Protein AF-A0A944UIK3-F1 (afdb_monomer_lite)

Secondary structure (DSSP, 8-state):
-EETTEEGGGSHHHHHHHHHHHHHHHHHHHHHHHHHHHHHTT---HHHHHHHHHHHHHHHHHHHHHHHHHHGGGGGSTTSTHHHHHHHHHHHHHHHHHHT-

Structure (mmCIF, N/CA/C/O backbone):
data_AF-A0A944UIK3-F1
#
_entry.id   AF-A0A944UIK3-F1
#
loop_
_atom_site.group_PDB
_atom_site.id
_atom_site.type_symbol
_atom_site.label_atom_id
_atom_site.label_alt_id
_atom_site.label_comp_id
_atom_site.label_asym_id
_atom_site.label_entity_id
_atom_site.label_seq_id
_atom_site.pdbx_PDB_ins_code
_atom_site.Cartn_x
_atom_site.Cartn_y
_atom_site.Cartn_z
_atom_site.occupancy
_atom_site.B_iso_or_equiv
_atom_site.auth_seq_id
_atom_site.auth_comp_id
_atom_site.auth_asym_id
_atom_site.auth_atom_id
_atom_site.pdbx_PDB_model_num
ATOM 1 N N . ARG A 1 1 ? 8.960 -10.033 -15.448 1.00 88.62 1 ARG A N 1
ATOM 2 C CA . ARG A 1 1 ? 10.024 -9.307 -16.188 1.00 88.62 1 ARG A CA 1
ATOM 3 C C . ARG A 1 1 ? 11.375 -9.942 -15.874 1.00 88.62 1 ARG A C 1
ATOM 5 O O . ARG A 1 1 ? 11.610 -10.261 -14.715 1.00 88.62 1 ARG A O 1
ATOM 12 N N . VAL A 1 2 ? 12.229 -10.127 -16.882 1.00 92.88 2 VAL A N 1
ATOM 13 C CA . VAL A 1 2 ? 13.599 -10.660 -16.751 1.00 92.88 2 VAL A CA 1
ATOM 14 C C . VAL A 1 2 ? 14.581 -9.545 -17.104 1.00 92.88 2 VAL A C 1
ATOM 16 O O . VAL A 1 2 ? 14.311 -8.769 -18.022 1.00 92.88 2 VAL A O 1
ATOM 19 N N . ALA A 1 3 ? 15.671 -9.419 -16.352 1.00 92.12 3 ALA A N 1
ATOM 20 C CA . ALA A 1 3 ? 16.769 -8.506 -16.655 1.00 92.12 3 ALA A CA 1
ATOM 21 C C . ALA A 1 3 ? 18.068 -9.055 -16.061 1.00 92.12 3 ALA A C 1
ATOM 23 O O . ALA A 1 3 ? 18.053 -9.580 -14.946 1.00 92.12 3 ALA A O 1
ATOM 24 N N . PHE A 1 4 ? 19.182 -8.888 -16.784 1.00 93.25 4 PHE A N 1
ATOM 25 C CA . PHE A 1 4 ? 20.480 -9.455 -16.398 1.00 93.25 4 PHE A CA 1
ATOM 26 C C . PHE A 1 4 ? 20.365 -10.968 -16.114 1.00 93.25 4 PHE A C 1
ATOM 28 O O . PHE A 1 4 ? 20.708 -11.431 -15.029 1.00 93.25 4 PHE A O 1
ATOM 35 N N . ASP A 1 5 ? 19.774 -11.689 -17.073 1.00 95.12 5 ASP A N 1
ATOM 36 C CA . ASP A 1 5 ? 19.639 -13.155 -17.117 1.00 95.12 5 ASP A CA 1
ATOM 37 C C . ASP A 1 5 ? 18.847 -13.829 -15.983 1.00 95.12 5 ASP A C 1
ATOM 39 O O . ASP A 1 5 ? 18.825 -15.053 -15.882 1.00 95.12 5 ASP A O 1
ATOM 43 N N . GLU A 1 6 ? 18.109 -13.064 -15.174 1.00 95.38 6 GLU A N 1
ATOM 44 C CA . GLU A 1 6 ? 17.198 -13.628 -14.175 1.00 95.38 6 GLU A CA 1
ATOM 45 C C . GLU A 1 6 ? 15.920 -12.793 -13.974 1.00 95.38 6 GLU A C 1
ATOM 47 O O . GLU A 1 6 ? 15.857 -11.613 -14.353 1.00 95.38 6 GLU A O 1
ATOM 52 N N . PRO A 1 7 ? 14.853 -13.381 -13.401 1.00 95.94 7 PRO A N 1
ATOM 53 C CA . PRO A 1 7 ? 13.683 -12.624 -12.981 1.00 95.94 7 PRO A CA 1
ATOM 54 C C . PRO A 1 7 ? 14.069 -11.491 -12.028 1.00 95.94 7 PRO A C 1
ATOM 56 O O . PRO A 1 7 ? 14.796 -11.698 -11.059 1.00 95.94 7 PRO A O 1
ATOM 59 N N . ILE A 1 8 ? 13.526 -10.290 -12.244 1.00 94.88 8 ILE A N 1
ATOM 60 C CA . ILE A 1 8 ? 13.827 -9.144 -11.367 1.00 94.88 8 ILE A CA 1
ATOM 61 C C . ILE A 1 8 ? 13.388 -9.376 -9.913 1.00 94.88 8 ILE A C 1
ATOM 63 O O . ILE A 1 8 ? 13.933 -8.749 -9.014 1.00 94.88 8 ILE A O 1
ATOM 67 N N . SER A 1 9 ? 12.449 -10.298 -9.676 1.00 93.75 9 SER A N 1
ATOM 68 C CA . SER A 1 9 ? 12.009 -10.728 -8.343 1.00 93.75 9 SER A CA 1
ATOM 69 C C . SER A 1 9 ? 13.117 -11.382 -7.513 1.00 93.75 9 SER A C 1
ATOM 71 O O . SER A 1 9 ? 13.016 -11.394 -6.293 1.00 93.75 9 SER A O 1
ATOM 73 N N . ASN A 1 10 ? 14.176 -11.895 -8.149 1.00 94.50 10 ASN A N 1
ATOM 74 C CA . ASN A 1 10 ? 15.337 -12.458 -7.454 1.00 94.50 10 ASN A CA 1
ATOM 75 C C . ASN A 1 10 ? 16.298 -11.376 -6.937 1.00 94.50 10 ASN A C 1
ATOM 77 O O . ASN A 1 10 ? 17.197 -11.659 -6.146 1.00 94.50 10 ASN A O 1
ATOM 81 N N . ARG A 1 11 ? 16.135 -10.121 -7.374 1.00 94.88 11 ARG A N 1
ATOM 82 C CA . ARG A 1 11 ? 16.933 -9.001 -6.872 1.00 94.88 11 ARG A CA 1
ATOM 83 C C . ARG A 1 11 ? 16.456 -8.661 -5.465 1.00 94.88 11 ARG A C 1
ATOM 85 O O . ARG A 1 11 ? 15.293 -8.324 -5.272 1.00 94.88 11 ARG A O 1
ATOM 92 N N . GLN A 1 12 ? 17.366 -8.692 -4.494 1.00 95.75 12 GLN A N 1
ATOM 93 C CA . GLN A 1 12 ? 17.043 -8.469 -3.081 1.00 95.75 12 GLN A CA 1
ATOM 94 C C . GLN A 1 12 ? 16.280 -7.154 -2.837 1.00 95.75 12 GLN A C 1
ATOM 96 O O . GLN A 1 12 ? 15.326 -7.137 -2.069 1.00 95.75 12 GLN A O 1
ATOM 101 N N . SER A 1 13 ? 16.640 -6.071 -3.534 1.00 94.12 13 SER A N 1
ATOM 102 C CA . SER A 1 13 ? 15.938 -4.784 -3.434 1.00 94.12 13 SER A CA 1
ATOM 103 C C . SER A 1 13 ? 14.478 -4.854 -3.893 1.00 94.12 13 SER A C 1
ATOM 105 O O . SER A 1 13 ? 13.614 -4.247 -3.269 1.00 94.12 13 SER A O 1
ATOM 107 N N . VAL A 1 14 ? 14.188 -5.622 -4.948 1.00 96.06 14 VAL A N 1
ATOM 108 C CA . VAL A 1 14 ? 12.819 -5.873 -5.424 1.00 96.06 14 VAL A CA 1
ATOM 109 C C . VAL A 1 14 ? 12.070 -6.756 -4.432 1.00 96.06 14 VAL A C 1
ATOM 111 O O . VAL A 1 14 ? 10.923 -6.465 -4.109 1.00 96.06 14 VAL A O 1
ATOM 114 N N . ALA A 1 15 ? 12.719 -7.803 -3.920 1.00 95.56 15 ALA A N 1
ATOM 115 C CA . ALA A 1 15 ? 12.120 -8.701 -2.939 1.00 95.56 15 ALA A CA 1
ATOM 116 C C . ALA A 1 15 ? 11.733 -7.964 -1.646 1.00 95.56 15 ALA A C 1
ATOM 118 O O . ALA A 1 15 ? 10.61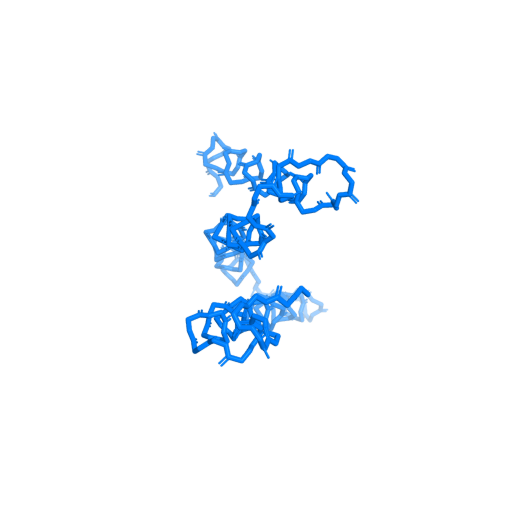7 -8.136 -1.168 1.00 95.56 15 ALA A O 1
ATOM 119 N N . PHE A 1 16 ? 12.613 -7.106 -1.120 1.00 96.56 16 PHE A N 1
ATOM 120 C CA . PHE A 1 16 ? 12.322 -6.278 0.053 1.00 96.56 16 PHE A CA 1
ATOM 121 C C . PHE A 1 16 ? 11.190 -5.293 -0.206 1.00 96.56 16 PHE A C 1
ATOM 123 O O . PHE A 1 16 ? 10.257 -5.234 0.581 1.00 96.56 16 PHE A O 1
ATOM 130 N N . LEU A 1 17 ? 11.203 -4.603 -1.346 1.00 96.69 17 LEU A N 1
ATOM 131 C CA . LEU A 1 17 ? 10.132 -3.675 -1.700 1.00 96.69 17 LEU A CA 1
ATOM 132 C C . LEU A 1 17 ? 8.768 -4.386 -1.789 1.00 96.69 17 LEU A C 1
ATOM 134 O O . LEU A 1 17 ? 7.777 -3.891 -1.257 1.00 96.69 17 LEU A O 1
ATOM 138 N N . VAL A 1 18 ? 8.708 -5.573 -2.402 1.00 96.75 18 VAL A N 1
ATOM 139 C CA . VAL A 1 18 ? 7.475 -6.379 -2.463 1.00 96.75 18 VAL A CA 1
ATOM 140 C C . VAL A 1 18 ? 7.055 -6.879 -1.079 1.00 96.75 18 VAL A C 1
ATOM 142 O O . VAL A 1 18 ? 5.864 -6.852 -0.767 1.00 96.75 18 VAL A O 1
ATOM 145 N N . ALA A 1 19 ? 8.006 -7.312 -0.250 1.00 97.75 19 ALA A N 1
ATOM 146 C CA . ALA A 1 19 ? 7.734 -7.757 1.113 1.00 97.75 19 ALA A CA 1
ATOM 147 C C . ALA A 1 19 ? 7.173 -6.619 1.976 1.00 97.75 19 ALA A C 1
ATOM 149 O O . ALA A 1 19 ? 6.149 -6.811 2.628 1.00 97.75 19 ALA A O 1
ATOM 150 N N . ASP A 1 20 ? 7.775 -5.432 1.915 1.00 97.25 20 ASP A N 1
ATOM 151 C CA . ASP A 1 20 ? 7.311 -4.248 2.636 1.00 97.25 20 ASP A CA 1
ATOM 152 C C . ASP A 1 20 ? 5.884 -3.889 2.213 1.00 97.25 20 ASP A C 1
ATOM 154 O O . ASP A 1 20 ? 5.004 -3.774 3.060 1.00 97.25 20 ASP A O 1
ATOM 158 N N . MET A 1 21 ? 5.600 -3.808 0.906 1.00 97.50 21 MET A N 1
ATOM 159 C CA . MET A 1 21 ? 4.234 -3.547 0.431 1.00 97.50 21 MET A CA 1
ATOM 160 C C . MET A 1 21 ? 3.228 -4.587 0.946 1.00 97.50 21 MET A C 1
ATOM 162 O O . MET A 1 21 ? 2.112 -4.225 1.316 1.00 97.50 21 MET A O 1
ATOM 166 N N . ALA A 1 22 ? 3.602 -5.869 0.981 1.00 98.12 22 ALA A N 1
ATOM 167 C CA . ALA A 1 22 ? 2.733 -6.927 1.488 1.00 98.12 22 ALA A CA 1
ATOM 168 C C . ALA A 1 22 ? 2.469 -6.790 2.997 1.00 98.12 22 ALA A C 1
ATOM 170 O O . ALA A 1 22 ? 1.324 -6.942 3.425 1.00 98.12 22 ALA A O 1
ATOM 171 N N . ILE A 1 23 ? 3.500 -6.463 3.784 1.00 98.25 23 ILE A N 1
ATOM 172 C CA . ILE A 1 23 ? 3.385 -6.211 5.227 1.00 98.25 23 ILE A CA 1
ATOM 173 C C . ILE A 1 23 ? 2.423 -5.052 5.485 1.00 98.25 23 ILE A C 1
ATOM 175 O O . ILE A 1 23 ? 1.507 -5.191 6.294 1.00 98.25 23 ILE A O 1
ATOM 179 N N . GLU A 1 24 ? 2.581 -3.939 4.766 1.00 97.56 24 GLU A N 1
ATOM 180 C CA . GLU A 1 24 ? 1.727 -2.765 4.954 1.00 97.56 24 GLU A CA 1
ATOM 181 C C . GLU A 1 24 ? 0.268 -3.044 4.575 1.00 97.56 24 GLU A C 1
ATOM 183 O O . GLU A 1 24 ? -0.652 -2.618 5.273 1.00 97.56 24 GLU A O 1
ATOM 188 N N . ILE A 1 25 ? 0.031 -3.799 3.497 1.00 97.25 25 ILE A N 1
ATOM 189 C CA . ILE A 1 25 ? -1.325 -4.192 3.085 1.00 97.25 25 ILE A CA 1
ATOM 190 C C . ILE A 1 25 ? -1.990 -5.087 4.129 1.00 97.25 25 ILE A C 1
ATOM 192 O O . ILE A 1 25 ? -3.168 -4.894 4.441 1.00 97.25 25 ILE A O 1
ATOM 196 N N . GLU A 1 26 ? -1.257 -6.048 4.686 1.00 98.50 26 GLU A N 1
ATOM 197 C CA . GLU A 1 26 ? -1.802 -6.923 5.722 1.00 98.50 26 GLU A CA 1
ATOM 198 C C . GLU A 1 26 ? -2.063 -6.157 7.024 1.00 98.50 26 GLU A C 1
ATOM 200 O O . GLU A 1 26 ? -3.118 -6.322 7.638 1.00 98.50 26 GLU A O 1
ATOM 205 N N . ALA A 1 27 ? -1.165 -5.245 7.406 1.00 98.00 27 ALA A N 1
ATOM 206 C CA . ALA A 1 27 ? -1.370 -4.363 8.548 1.00 98.00 27 ALA A CA 1
ATOM 207 C C . ALA A 1 27 ? -2.635 -3.505 8.375 1.00 98.00 27 ALA A C 1
ATOM 209 O O . ALA A 1 27 ? -3.484 -3.488 9.269 1.00 98.00 27 ALA A O 1
ATOM 210 N N . MET A 1 28 ? -2.812 -2.868 7.209 1.00 96.44 28 MET A N 1
ATOM 211 C CA . MET A 1 28 ? -4.017 -2.094 6.878 1.00 96.44 28 MET A CA 1
ATOM 212 C C . MET A 1 28 ? -5.292 -2.931 7.020 1.00 96.44 28 MET A C 1
ATOM 214 O O . MET A 1 28 ? -6.238 -2.502 7.682 1.00 96.44 28 MET A O 1
ATOM 218 N N . ARG A 1 29 ? -5.297 -4.146 6.461 1.00 98.00 29 ARG A N 1
ATOM 219 C CA . ARG A 1 29 ? -6.440 -5.066 6.516 1.00 98.00 29 ARG A CA 1
ATOM 220 C C . ARG A 1 29 ? -6.805 -5.446 7.952 1.00 98.00 29 ARG A C 1
ATOM 222 O O . ARG A 1 29 ? -7.974 -5.406 8.327 1.00 98.00 29 ARG A O 1
ATOM 229 N N . LEU A 1 30 ? -5.813 -5.781 8.775 1.00 98.56 30 LEU A N 1
ATOM 230 C CA . LEU A 1 30 ? -6.038 -6.136 10.179 1.00 98.56 30 LEU A CA 1
ATOM 231 C C . LEU A 1 30 ? -6.554 -4.948 11.001 1.00 98.56 30 LEU A C 1
ATOM 233 O O . LEU A 1 30 ? -7.422 -5.117 11.862 1.00 98.56 30 LEU A O 1
ATOM 237 N N . MET A 1 31 ? -6.044 -3.743 10.739 1.00 98.38 31 MET A N 1
ATOM 238 C CA . MET A 1 31 ? -6.515 -2.518 11.385 1.00 98.38 31 MET A CA 1
ATOM 239 C C . MET A 1 31 ? -7.974 -2.212 11.018 1.00 98.38 31 MET A C 1
ATOM 241 O O . MET A 1 31 ? -8.784 -1.939 11.910 1.00 98.38 31 MET A O 1
ATOM 245 N N . GLU A 1 32 ? -8.327 -2.348 9.739 1.00 97.81 32 GLU A N 1
ATOM 246 C CA . GLU A 1 32 ? -9.693 -2.177 9.240 1.00 97.81 32 GLU A CA 1
ATOM 247 C C . GLU A 1 32 ? -10.658 -3.175 9.881 1.00 97.81 32 GLU A C 1
ATOM 249 O O . GLU A 1 32 ? -11.675 -2.770 10.448 1.00 97.81 32 GLU A O 1
ATOM 254 N N . TYR A 1 33 ? -10.317 -4.466 9.886 1.00 98.50 33 TYR A N 1
ATOM 255 C CA . TYR A 1 33 ? -11.152 -5.493 10.512 1.00 98.50 33 TYR A CA 1
ATOM 256 C C . TYR A 1 33 ? -11.338 -5.266 12.006 1.00 98.50 33 TYR A C 1
ATOM 258 O O . TYR A 1 33 ? -12.429 -5.485 12.527 1.00 98.50 33 TYR A O 1
ATOM 266 N N . LYS A 1 34 ? -10.317 -4.764 12.704 1.00 98.38 34 LYS A N 1
ATOM 267 C CA . LYS A 1 34 ? -10.453 -4.392 14.114 1.00 98.38 34 LYS A CA 1
ATOM 268 C C . LYS A 1 34 ? -11.436 -3.236 14.308 1.00 98.38 34 LYS A C 1
ATOM 270 O O . LYS A 1 34 ? -12.249 -3.290 15.228 1.00 98.38 34 LYS A O 1
ATOM 275 N N . ALA A 1 35 ? -11.359 -2.194 13.481 1.00 98.25 35 ALA A N 1
ATOM 276 C CA . ALA A 1 35 ? -12.284 -1.065 13.555 1.00 98.25 35 ALA A CA 1
ATOM 277 C C . ALA A 1 35 ? -13.726 -1.494 13.224 1.00 98.25 35 ALA A C 1
ATOM 279 O O . ALA A 1 35 ? -14.654 -1.125 13.944 1.00 98.25 35 ALA A O 1
ATOM 280 N N . ALA A 1 36 ? -13.905 -2.319 12.190 1.00 98.31 36 ALA A N 1
ATOM 281 C CA . ALA A 1 36 ? -15.201 -2.870 11.802 1.00 98.31 36 ALA A CA 1
ATOM 282 C C . ALA A 1 36 ? -15.799 -3.762 12.902 1.00 98.31 36 ALA A C 1
ATOM 284 O O . ALA A 1 36 ? -16.938 -3.552 13.305 1.00 98.31 36 ALA A O 1
ATOM 285 N N . ALA A 1 37 ? -15.010 -4.676 13.472 1.00 98.56 37 ALA A N 1
ATOM 286 C CA . ALA A 1 37 ? -15.476 -5.564 14.534 1.00 98.56 37 ALA A CA 1
ATOM 287 C C . ALA A 1 37 ? -15.936 -4.800 15.788 1.00 98.56 37 ALA A C 1
ATOM 289 O O . ALA A 1 37 ? -16.937 -5.169 16.395 1.00 98.56 37 ALA A O 1
ATOM 290 N N . LEU A 1 38 ? -15.237 -3.720 16.170 1.00 98.56 38 LEU A N 1
ATOM 291 C CA . LEU A 1 38 ? -15.664 -2.853 17.279 1.00 98.56 38 LEU A CA 1
ATOM 292 C C . LEU A 1 38 ? -17.012 -2.189 16.988 1.00 98.56 38 LEU A C 1
ATOM 294 O O . LEU A 1 38 ? -17.881 -2.161 17.858 1.00 98.56 38 LEU A O 1
ATOM 298 N N . LYS A 1 39 ? -17.199 -1.702 15.757 1.00 98.19 39 LYS A N 1
ATOM 299 C CA . LYS A 1 39 ? -18.464 -1.114 15.315 1.00 98.19 39 LYS A CA 1
ATOM 300 C C . LYS A 1 39 ? -19.607 -2.132 15.366 1.00 98.19 39 LYS A C 1
ATOM 302 O O . LYS A 1 39 ? -20.680 -1.796 15.862 1.00 98.19 39 LYS A O 1
ATOM 307 N N . ASP A 1 40 ? -19.375 -3.358 14.904 1.00 98.56 40 ASP A N 1
ATOM 308 C CA . ASP A 1 40 ? -20.400 -4.408 14.833 1.00 98.56 40 ASP A CA 1
ATOM 309 C C . ASP A 1 40 ? -20.921 -4.829 16.215 1.00 98.56 40 ASP A C 1
ATOM 311 O O . ASP A 1 40 ? -22.102 -5.140 16.362 1.00 98.56 40 ASP A O 1
ATOM 315 N N . ILE A 1 41 ? -20.073 -4.786 17.250 1.00 98.44 41 ILE A N 1
ATOM 316 C CA . ILE A 1 41 ? -20.478 -5.069 18.639 1.00 98.44 41 ILE A CA 1
ATOM 317 C C . ILE A 1 41 ? -20.984 -3.828 19.396 1.00 98.44 41 ILE A C 1
ATOM 319 O O . ILE A 1 41 ? -21.232 -3.905 20.599 1.00 98.44 41 ILE A O 1
ATOM 323 N N . GLY A 1 42 ? -21.111 -2.679 18.726 1.00 97.81 42 GLY A N 1
ATOM 324 C CA . GLY A 1 42 ? -21.555 -1.422 19.335 1.00 97.81 42 GLY A CA 1
ATOM 325 C C . GLY A 1 42 ? -20.541 -0.779 20.291 1.00 97.81 42 GLY A C 1
ATOM 326 O O . GLY A 1 42 ? -20.927 0.041 21.123 1.00 97.81 42 GLY A O 1
ATOM 327 N N . ALA A 1 43 ? -19.260 -1.146 20.201 1.00 98.31 43 ALA A N 1
ATOM 328 C CA . ALA A 1 43 ? -18.186 -0.516 20.964 1.00 98.31 43 ALA A CA 1
ATOM 329 C C . ALA A 1 43 ? -17.682 0.766 20.274 1.00 98.31 43 ALA A C 1
ATOM 331 O O . ALA A 1 43 ? -17.857 0.955 19.068 1.00 98.31 43 ALA A O 1
ATOM 332 N N . ASP A 1 44 ? -17.010 1.644 21.031 1.00 97.62 44 ASP A N 1
ATOM 333 C CA . ASP A 1 44 ? -16.325 2.800 20.441 1.00 97.62 44 ASP A CA 1
ATOM 334 C C . ASP A 1 44 ? -15.217 2.330 19.484 1.00 97.62 44 ASP A C 1
ATOM 336 O O . ASP A 1 44 ? -14.297 1.601 19.867 1.00 97.62 44 ASP A O 1
ATOM 340 N N . PHE A 1 45 ? -15.325 2.757 18.227 1.00 98.06 45 PHE A N 1
ATOM 341 C CA . PHE A 1 45 ? -14.424 2.396 17.136 1.00 98.06 45 PHE A CA 1
ATOM 342 C C . PHE A 1 45 ? -13.739 3.616 16.505 1.00 98.06 45 PHE A C 1
ATOM 344 O O . PHE A 1 45 ? -12.873 3.444 15.643 1.00 98.06 45 PHE A O 1
ATOM 351 N N . HIS A 1 46 ? -14.093 4.845 16.911 1.00 96.75 46 HIS A N 1
ATOM 352 C CA . HIS A 1 46 ? -13.658 6.072 16.231 1.00 96.75 46 HIS A CA 1
ATOM 353 C C . HIS A 1 46 ? -12.135 6.210 16.211 1.00 96.75 46 HIS A C 1
ATOM 355 O O . HIS A 1 46 ? -11.546 6.539 15.180 1.00 96.75 46 HIS A O 1
ATOM 361 N N . LYS A 1 47 ? -11.478 5.886 17.331 1.00 96.56 47 LYS A N 1
ATOM 362 C CA . LYS A 1 47 ? -10.015 5.909 17.428 1.00 96.56 47 LYS A CA 1
ATOM 363 C C . LYS A 1 47 ? -9.366 4.921 16.456 1.00 96.56 47 LYS A C 1
ATOM 365 O O . LYS A 1 47 ? -8.410 5.273 15.772 1.00 96.56 47 LYS A O 1
ATOM 370 N N . GLN A 1 48 ? -9.852 3.685 16.397 1.00 97.75 48 GLN A N 1
ATOM 371 C CA . GLN A 1 48 ? -9.303 2.635 15.540 1.00 97.75 48 GLN A CA 1
ATOM 372 C C . GLN A 1 48 ? -9.550 2.957 14.067 1.00 97.75 48 GLN A C 1
ATOM 374 O O . GLN A 1 48 ? -8.635 2.789 13.265 1.00 97.75 48 GLN A O 1
ATOM 379 N N . ALA A 1 49 ? -10.726 3.484 13.723 1.00 96.31 49 ALA A N 1
ATOM 380 C CA . ALA A 1 49 ? -11.023 3.953 12.374 1.00 96.31 49 ALA A CA 1
ATOM 381 C C . ALA A 1 49 ? -10.080 5.089 11.948 1.00 96.31 49 ALA A C 1
ATOM 383 O O . ALA A 1 49 ? -9.466 4.991 10.891 1.00 96.31 49 ALA A O 1
ATOM 384 N N . SER A 1 50 ? -9.885 6.109 12.794 1.00 94.62 50 SER A N 1
ATOM 385 C CA . SER A 1 50 ? -8.969 7.227 12.513 1.00 94.62 50 SER A CA 1
ATOM 386 C C . SER A 1 50 ? -7.513 6.766 12.357 1.00 94.62 50 SER A C 1
ATOM 388 O O . SER A 1 50 ? -6.831 7.158 11.412 1.00 94.62 50 SER A O 1
ATOM 390 N N . LEU A 1 51 ? -7.036 5.865 13.226 1.00 95.50 51 LEU A N 1
ATOM 391 C CA . LEU A 1 51 ? -5.693 5.290 13.096 1.00 95.50 51 LEU A CA 1
ATOM 392 C C . LEU A 1 51 ? -5.532 4.485 11.801 1.00 95.50 51 LEU A C 1
ATOM 394 O O . LEU A 1 51 ? -4.515 4.631 11.128 1.00 95.50 51 LEU A O 1
ATOM 398 N N . THR A 1 52 ? -6.523 3.657 11.459 1.00 95.56 52 THR A N 1
ATOM 399 C CA . THR A 1 52 ? -6.532 2.853 10.224 1.00 95.56 52 THR A CA 1
ATOM 400 C C . THR A 1 52 ? -6.489 3.749 8.998 1.00 95.56 52 THR A C 1
ATOM 402 O O . THR A 1 52 ? -5.660 3.554 8.115 1.00 95.56 52 THR A O 1
ATOM 405 N N . HIS A 1 53 ? -7.349 4.763 8.971 1.00 91.56 53 HIS A N 1
ATOM 406 C CA . HIS A 1 53 ? -7.439 5.722 7.882 1.00 91.56 53 HIS A CA 1
ATOM 407 C C . HIS A 1 53 ? -6.116 6.462 7.666 1.00 91.56 53 HIS A C 1
ATOM 409 O O . HIS A 1 53 ? -5.573 6.442 6.562 1.00 91.56 53 HIS A O 1
ATOM 415 N N . ARG A 1 54 ? -5.525 7.013 8.734 1.00 90.50 54 ARG A N 1
ATOM 416 C CA . ARG A 1 54 ? -4.251 7.738 8.641 1.00 90.50 54 ARG A CA 1
ATOM 417 C C . ARG A 1 54 ? -3.100 6.837 8.191 1.00 90.50 54 ARG A C 1
ATOM 419 O O . ARG A 1 54 ? -2.240 7.271 7.425 1.00 90.50 54 ARG A O 1
ATOM 426 N N . PHE A 1 55 ? -3.084 5.588 8.656 1.00 93.25 55 PHE A N 1
ATOM 427 C CA . PHE A 1 55 ? -2.109 4.589 8.226 1.00 93.25 55 PHE A CA 1
ATOM 428 C C . PHE A 1 55 ? -2.266 4.274 6.733 1.00 93.25 55 PHE A C 1
ATOM 430 O O . PHE A 1 55 ? -1.294 4.343 5.981 1.00 93.25 55 PHE A O 1
ATOM 437 N N . ALA A 1 56 ? -3.497 4.035 6.276 1.00 92.56 56 ALA A N 1
ATOM 438 C CA . ALA A 1 56 ? -3.786 3.753 4.876 1.00 92.56 56 ALA A CA 1
ATOM 439 C C . ALA A 1 56 ? -3.454 4.925 3.944 1.00 92.56 56 ALA A C 1
ATOM 441 O O . ALA A 1 56 ? -2.870 4.716 2.882 1.00 92.56 56 ALA A O 1
ATOM 442 N N . ALA A 1 57 ? -3.746 6.162 4.351 1.00 88.50 57 ALA A N 1
ATOM 443 C CA . ALA A 1 57 ? -3.399 7.351 3.577 1.00 88.50 57 ALA A CA 1
ATOM 444 C C . ALA A 1 57 ? -1.876 7.509 3.413 1.00 88.50 57 ALA A C 1
ATOM 446 O O . ALA A 1 57 ? -1.393 7.817 2.321 1.00 88.50 57 ALA A O 1
ATOM 447 N N . HIS A 1 58 ? -1.107 7.262 4.480 1.00 87.75 58 HIS A N 1
ATOM 448 C CA . HIS A 1 58 ? 0.350 7.373 4.444 1.00 87.75 58 HIS A CA 1
ATOM 449 C C . HIS A 1 58 ? 0.997 6.259 3.606 1.00 87.75 58 HIS A C 1
ATOM 451 O O . HIS A 1 58 ? 1.757 6.535 2.674 1.00 87.75 58 HIS A O 1
ATOM 457 N N . HIS A 1 59 ? 0.670 4.998 3.901 1.00 93.62 59 HIS A N 1
ATOM 458 C CA . HIS A 1 59 ? 1.301 3.844 3.258 1.00 93.62 59 HIS A CA 1
ATOM 459 C C . HIS A 1 59 ? 0.754 3.573 1.852 1.00 93.62 59 HIS A C 1
ATOM 461 O O . HIS A 1 59 ? 1.503 3.136 0.977 1.00 93.62 59 HIS A O 1
ATOM 467 N N . GLY A 1 60 ? -0.507 3.921 1.578 1.00 93.44 60 GLY A N 1
ATOM 468 C CA . GLY A 1 60 ? -1.110 3.816 0.249 1.00 93.44 60 GLY A CA 1
ATOM 469 C C . GLY A 1 60 ? -0.340 4.607 -0.810 1.00 93.44 60 GLY A C 1
ATOM 470 O O . GLY A 1 60 ? -0.073 4.092 -1.895 1.00 93.44 60 GLY A O 1
ATOM 471 N N . MET A 1 61 ? 0.117 5.822 -0.487 1.00 90.56 61 MET A N 1
ATOM 472 C CA . MET A 1 61 ? 0.937 6.616 -1.411 1.00 90.56 61 MET A CA 1
ATOM 473 C C . MET A 1 61 ? 2.265 5.934 -1.757 1.00 90.56 61 MET A C 1
ATOM 475 O O . MET A 1 61 ? 2.699 5.942 -2.915 1.00 90.56 61 MET A O 1
ATOM 479 N N . LYS A 1 62 ? 2.904 5.333 -0.747 1.00 93.81 62 LYS A N 1
ATOM 480 C CA . LYS A 1 62 ? 4.156 4.594 -0.912 1.00 93.81 62 LYS A CA 1
ATOM 481 C C . LYS A 1 62 ? 3.945 3.378 -1.814 1.00 93.81 62 LYS A C 1
ATOM 483 O O . LYS A 1 62 ? 4.657 3.245 -2.800 1.00 93.81 62 LYS A O 1
ATOM 488 N N . ILE A 1 63 ? 2.913 2.573 -1.552 1.00 96.50 63 ILE A N 1
ATOM 489 C CA . ILE A 1 63 ? 2.571 1.382 -2.349 1.00 96.50 63 ILE A CA 1
ATOM 490 C C . ILE A 1 63 ? 2.317 1.743 -3.817 1.00 96.50 63 ILE A C 1
ATOM 492 O O . ILE A 1 63 ? 2.840 1.084 -4.712 1.00 96.50 63 ILE A O 1
ATOM 496 N N . GLY A 1 64 ? 1.554 2.808 -4.087 1.00 95.69 64 GLY A N 1
ATOM 497 C CA . GLY A 1 64 ? 1.317 3.262 -5.460 1.00 95.69 64 GLY A CA 1
ATOM 498 C C . GLY A 1 64 ? 2.611 3.671 -6.173 1.00 95.69 64 GLY A C 1
ATOM 499 O O . GLY A 1 64 ? 2.832 3.304 -7.326 1.00 95.69 64 GLY A O 1
ATOM 500 N N . THR A 1 65 ? 3.483 4.401 -5.474 1.00 95.44 65 THR A N 1
ATOM 501 C CA . THR A 1 65 ? 4.780 4.857 -6.003 1.00 95.44 65 THR A CA 1
ATOM 502 C C . THR A 1 65 ? 5.719 3.680 -6.284 1.00 95.44 65 THR A C 1
ATOM 504 O O . THR A 1 65 ? 6.284 3.575 -7.373 1.00 95.44 65 THR A O 1
ATOM 507 N N . ASP A 1 66 ? 5.840 2.764 -5.327 1.00 96.81 66 ASP A N 1
ATOM 508 C CA . ASP A 1 66 ? 6.669 1.564 -5.419 1.00 96.81 66 ASP A CA 1
ATOM 509 C C . ASP A 1 66 ? 6.175 0.618 -6.522 1.00 96.81 66 ASP A C 1
ATOM 511 O O . ASP A 1 66 ? 6.976 0.051 -7.268 1.00 96.81 66 ASP A O 1
ATOM 515 N N . GLY A 1 67 ? 4.855 0.506 -6.695 1.00 96.50 67 GLY A N 1
ATOM 516 C CA . GLY A 1 67 ? 4.242 -0.241 -7.788 1.00 96.50 67 GLY A CA 1
ATOM 517 C C . GLY A 1 67 ? 4.676 0.275 -9.162 1.00 96.50 67 GLY A C 1
ATOM 518 O O . GLY A 1 67 ? 5.091 -0.515 -10.012 1.00 96.50 67 GLY A O 1
ATOM 519 N N . VAL A 1 68 ? 4.634 1.593 -9.383 1.00 97.31 68 VAL A N 1
ATOM 520 C CA . VAL A 1 68 ? 5.123 2.201 -10.635 1.00 97.31 68 VAL A CA 1
ATOM 521 C C . VAL A 1 68 ? 6.615 1.910 -10.821 1.00 97.31 68 VAL A C 1
ATOM 523 O O . VAL A 1 68 ? 7.034 1.485 -11.901 1.00 97.31 68 VAL A O 1
ATOM 526 N N . GLN A 1 69 ? 7.411 2.059 -9.75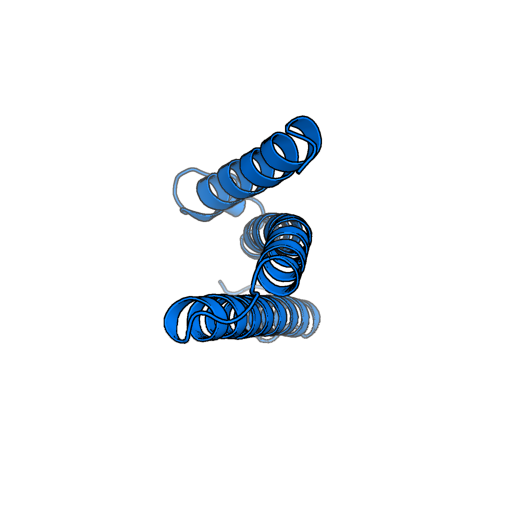9 1.00 95.44 69 GLN A N 1
ATOM 527 C CA . GLN A 1 69 ? 8.854 1.817 -9.791 1.00 95.44 69 GLN A CA 1
ATOM 528 C C . GLN A 1 69 ? 9.207 0.367 -10.168 1.00 95.44 69 GLN A C 1
ATOM 530 O O . GLN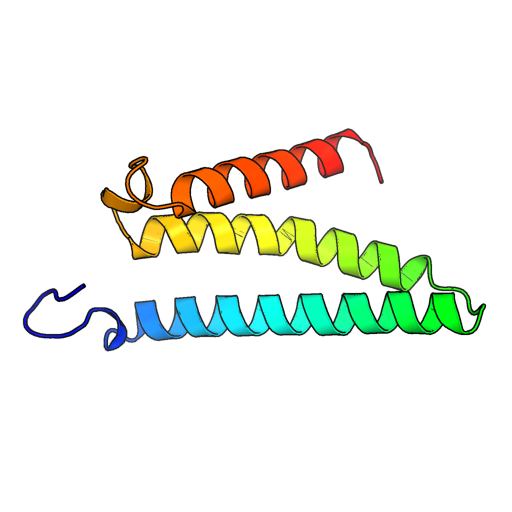 A 1 69 ? 10.145 0.153 -10.940 1.00 95.44 69 GLN A O 1
ATOM 535 N N . LEU A 1 70 ? 8.449 -0.627 -9.690 1.00 95.38 70 LEU A N 1
ATOM 536 C CA . LEU A 1 70 ? 8.652 -2.043 -10.026 1.00 95.38 70 LEU A CA 1
ATOM 537 C C . LEU A 1 70 ? 8.508 -2.338 -11.524 1.00 95.38 70 LEU A C 1
ATOM 539 O O . LEU A 1 70 ? 9.205 -3.207 -12.056 1.00 95.38 70 LEU A O 1
ATOM 543 N N . LEU A 1 71 ? 7.620 -1.621 -12.217 1.00 95.19 71 LEU A N 1
ATOM 544 C CA . LEU A 1 71 ? 7.427 -1.770 -13.662 1.00 95.19 71 LEU A CA 1
ATOM 545 C C . LEU A 1 71 ? 8.406 -0.901 -14.479 1.00 95.19 71 LEU A C 1
ATOM 547 O O . LEU A 1 71 ? 8.568 -1.108 -15.689 1.00 95.19 71 LEU A O 1
ATOM 551 N N . GLY A 1 72 ? 9.108 0.038 -13.837 1.00 93.31 72 GLY A N 1
ATOM 552 C CA . 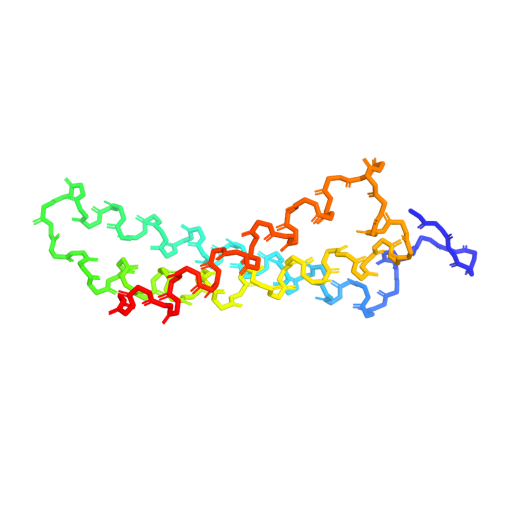GLY A 1 72 ? 9.975 1.014 -14.494 1.00 93.31 72 GLY A CA 1
ATOM 553 C C . GLY A 1 72 ? 9.175 1.894 -15.457 1.00 93.31 72 GLY A C 1
ATOM 554 O O . GLY A 1 72 ? 8.046 2.269 -15.165 1.00 93.31 72 GLY A O 1
ATOM 555 N N . GLY A 1 73 ? 9.713 2.183 -16.647 1.00 94.50 73 GLY A N 1
ATOM 556 C CA . GLY A 1 73 ? 9.013 3.019 -17.638 1.00 94.50 73 GLY A CA 1
ATOM 557 C C . GLY A 1 73 ? 7.611 2.519 -18.023 1.00 94.50 73 GLY A C 1
ATOM 558 O O . GLY A 1 73 ? 6.727 3.332 -18.268 1.00 94.50 73 GLY A O 1
ATOM 559 N N . HIS A 1 74 ? 7.370 1.201 -17.992 1.00 95.19 74 HIS A N 1
ATOM 560 C CA . HIS A 1 74 ? 6.044 0.634 -18.282 1.00 95.19 74 HIS A CA 1
ATOM 561 C C . HIS A 1 74 ? 5.015 0.983 -17.195 1.00 95.19 74 HIS A C 1
ATOM 563 O O . HIS A 1 74 ? 3.821 1.034 -17.478 1.00 95.19 74 HIS A O 1
ATOM 569 N N . GLY A 1 75 ? 5.463 1.288 -15.973 1.00 96.12 75 GLY A N 1
ATOM 570 C CA . GLY A 1 75 ? 4.600 1.712 -14.872 1.00 96.12 75 GLY A CA 1
ATOM 571 C C . GLY A 1 75 ? 3.940 3.076 -15.083 1.00 96.12 75 GLY A C 1
ATOM 572 O O . GLY A 1 75 ? 3.018 3.404 -14.348 1.00 96.12 75 GLY A O 1
ATOM 573 N N . PHE A 1 76 ? 4.378 3.851 -16.081 1.00 94.75 76 PHE A N 1
ATOM 574 C CA . PHE A 1 76 ? 3.759 5.119 -16.486 1.00 94.75 76 PHE A CA 1
ATOM 575 C C . PHE A 1 76 ? 2.855 4.990 -17.720 1.00 94.75 76 PHE A C 1
ATOM 577 O O . PHE A 1 76 ? 2.280 5.980 -18.166 1.00 94.75 76 PHE A O 1
ATOM 584 N N . THR A 1 77 ? 2.745 3.794 -18.301 1.00 95.94 77 THR A N 1
ATOM 585 C CA . THR A 1 77 ? 1.925 3.548 -19.494 1.00 95.94 77 THR A CA 1
ATOM 586 C C . THR A 1 77 ? 0.542 3.036 -19.108 1.00 95.94 77 THR A C 1
ATOM 588 O O . THR A 1 77 ? 0.388 2.346 -18.102 1.00 95.94 77 THR A O 1
ATOM 591 N N . HIS A 1 78 ? -0.461 3.302 -19.947 1.00 95.00 78 HIS A N 1
ATOM 592 C CA . HIS A 1 78 ? -1.827 2.800 -19.751 1.00 95.00 78 HIS A CA 1
ATOM 593 C C . HIS A 1 78 ? -1.992 1.298 -20.053 1.00 95.00 78 HIS A C 1
ATOM 595 O O . HIS A 1 78 ? -3.094 0.767 -19.944 1.00 95.00 78 HIS A O 1
ATOM 601 N N . GLU A 1 79 ? -0.917 0.596 -20.424 1.00 94.69 79 GLU A N 1
ATOM 602 C CA . GLU A 1 79 ? -0.931 -0.857 -20.649 1.00 94.69 79 GLU A CA 1
ATOM 603 C C . GLU A 1 79 ? -1.013 -1.648 -19.336 1.00 94.69 79 GLU A C 1
ATOM 605 O O . GLU A 1 79 ? -1.411 -2.815 -19.325 1.00 94.69 79 GLU A O 1
ATOM 610 N N . HIS A 1 80 ? -0.660 -1.014 -18.213 1.00 94.06 80 HIS A N 1
ATOM 611 C CA . HIS A 1 80 ? -0.721 -1.612 -16.887 1.00 94.06 80 HIS A CA 1
ATOM 612 C C . HIS A 1 80 ? -1.547 -0.748 -15.930 1.00 94.06 80 HIS A C 1
ATOM 614 O O . HIS A 1 80 ? -1.397 0.472 -15.910 1.00 94.06 80 HIS A O 1
ATOM 620 N N . PRO A 1 81 ? -2.364 -1.357 -15.053 1.00 96.62 81 PRO A N 1
ATOM 621 C CA . PRO A 1 81 ? -3.261 -0.609 -14.170 1.00 96.62 81 PRO A CA 1
ATOM 622 C C . PRO A 1 81 ? -2.533 0.174 -13.065 1.00 96.62 81 PRO A C 1
ATOM 624 O O . PRO A 1 81 ? -3.153 0.969 -12.363 1.00 96.62 81 PRO A O 1
ATOM 627 N N . VAL A 1 82 ? -1.225 -0.037 -12.887 1.00 96.81 82 VAL A N 1
ATOM 628 C CA . VAL A 1 82 ? -0.461 0.545 -11.777 1.00 96.81 82 VAL A CA 1
ATOM 629 C C . VAL A 1 82 ? -0.387 2.072 -11.833 1.00 96.81 82 VAL A C 1
ATOM 631 O O . VAL A 1 82 ? -0.409 2.712 -10.784 1.00 96.81 82 VAL A O 1
ATOM 634 N N . GLU A 1 83 ? -0.383 2.668 -13.030 1.00 96.75 83 GLU A N 1
ATOM 635 C CA . GLU A 1 83 ? -0.413 4.129 -13.186 1.00 96.75 83 GLU A CA 1
ATOM 636 C C . GLU A 1 83 ? -1.718 4.720 -12.634 1.00 96.75 83 GLU A C 1
ATOM 638 O O . GLU A 1 83 ? -1.713 5.734 -11.929 1.00 96.75 83 GLU A O 1
ATOM 643 N N . LEU A 1 84 ? -2.838 4.031 -12.884 1.00 96.31 84 LEU A N 1
ATOM 644 C CA . LEU A 1 84 ? -4.155 4.432 -12.413 1.00 96.31 84 LEU A CA 1
ATOM 645 C C . LEU A 1 84 ? -4.214 4.324 -10.890 1.00 96.31 84 LEU A C 1
ATOM 647 O O . LEU A 1 84 ? -4.679 5.248 -10.223 1.00 96.31 84 LEU A O 1
ATOM 651 N N . TRP A 1 85 ? -3.712 3.221 -10.330 1.00 96.00 85 TRP A N 1
ATOM 652 C CA . TRP A 1 85 ? -3.652 3.027 -8.882 1.00 96.00 85 TRP A CA 1
ATOM 653 C C . TRP A 1 85 ? -2.792 4.090 -8.204 1.00 96.00 85 TRP A C 1
ATOM 655 O O . TRP A 1 85 ? -3.231 4.674 -7.217 1.00 96.00 85 TRP A O 1
ATOM 665 N N . TYR A 1 86 ? -1.623 4.410 -8.760 1.00 95.25 86 TYR A N 1
ATOM 666 C CA . TYR A 1 86 ? -0.772 5.492 -8.271 1.00 95.25 86 TYR A CA 1
ATOM 667 C C . TYR A 1 86 ? -1.511 6.835 -8.232 1.00 95.25 86 TYR A C 1
ATOM 669 O O . TYR A 1 86 ? -1.522 7.504 -7.195 1.00 95.25 86 TYR A O 1
ATOM 677 N N . ARG A 1 87 ? -2.177 7.222 -9.330 1.00 94.06 87 ARG A N 1
ATOM 678 C CA . ARG A 1 87 ? -2.939 8.480 -9.388 1.00 94.06 87 ARG A CA 1
ATOM 679 C C . ARG A 1 87 ? -4.079 8.507 -8.375 1.00 94.06 87 ARG A C 1
ATOM 681 O O . ARG A 1 87 ? -4.253 9.514 -7.692 1.00 94.06 87 ARG A O 1
ATOM 688 N N . ASN A 1 88 ? -4.813 7.405 -8.238 1.00 93.44 88 ASN A N 1
ATOM 689 C CA . ASN A 1 88 ? -5.918 7.298 -7.287 1.00 93.44 88 ASN A CA 1
ATOM 690 C C . ASN A 1 88 ? -5.427 7.389 -5.835 1.00 93.44 88 ASN A C 1
ATOM 692 O O . ASN A 1 88 ? -5.985 8.148 -5.047 1.00 93.44 88 ASN A O 1
ATOM 696 N N . LEU A 1 89 ? -4.350 6.681 -5.490 1.00 92.06 89 LEU A N 1
ATOM 697 C CA . LEU A 1 89 ? -3.756 6.712 -4.149 1.00 92.06 89 LEU A CA 1
ATOM 698 C C . LEU A 1 89 ? -3.185 8.095 -3.817 1.00 92.06 89 LEU A C 1
ATOM 700 O O . LEU A 1 89 ? -3.327 8.570 -2.690 1.00 92.06 89 LEU A O 1
ATOM 704 N N . ARG A 1 90 ? -2.616 8.795 -4.809 1.00 87.50 90 ARG A N 1
ATOM 705 C CA . ARG A 1 90 ? -2.189 10.190 -4.651 1.00 87.50 90 ARG A CA 1
ATOM 706 C C . ARG A 1 90 ? -3.369 11.129 -4.413 1.00 87.50 90 ARG A C 1
ATOM 708 O O . ARG A 1 90 ? -3.268 12.005 -3.558 1.00 87.50 90 ARG A O 1
ATOM 715 N N . ALA A 1 91 ? -4.463 10.957 -5.154 1.00 87.25 91 ALA A N 1
ATOM 716 C CA . ALA A 1 91 ? -5.667 11.762 -4.979 1.00 87.25 91 ALA A CA 1
ATOM 717 C C . ALA A 1 91 ? -6.247 11.582 -3.572 1.00 87.25 91 ALA A C 1
ATOM 719 O O . ALA A 1 91 ? -6.483 12.580 -2.898 1.00 87.25 91 ALA A O 1
ATOM 720 N N . ILE A 1 92 ? -6.386 10.337 -3.102 1.00 83.06 92 ILE A N 1
ATOM 721 C CA . ILE A 1 92 ? -6.854 10.023 -1.743 1.00 83.06 92 ILE A CA 1
ATOM 722 C C . ILE A 1 92 ? -5.981 10.735 -0.704 1.00 83.06 92 ILE A C 1
ATOM 724 O O . ILE A 1 92 ? -6.501 11.497 0.101 1.00 83.06 92 ILE A O 1
ATOM 728 N N . GLY A 1 93 ? -4.653 10.597 -0.776 1.00 76.31 93 GLY A N 1
ATOM 729 C CA . GLY A 1 93 ? -3.758 11.255 0.184 1.00 76.31 93 GLY A CA 1
ATOM 730 C C . GLY A 1 93 ? -3.912 12.784 0.250 1.00 76.31 93 GLY A C 1
ATOM 731 O O . GLY A 1 93 ? -3.762 13.369 1.320 1.00 76.31 93 GLY A O 1
ATOM 732 N N . ILE A 1 94 ? -4.236 13.440 -0.871 1.00 76.00 94 ILE A N 1
ATOM 733 C CA . ILE A 1 94 ? -4.467 14.894 -0.924 1.00 76.00 94 ILE A CA 1
ATOM 734 C C . ILE A 1 94 ? -5.860 15.263 -0.409 1.00 76.00 94 ILE A C 1
ATOM 736 O O . ILE A 1 94 ? -5.978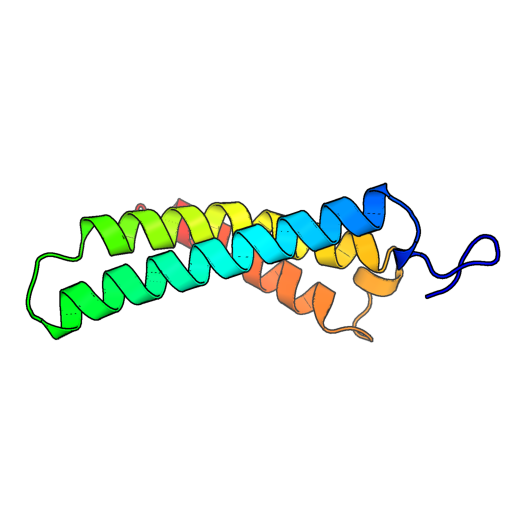 16.220 0.356 1.00 76.00 94 ILE A O 1
ATOM 740 N N . PHE A 1 95 ? -6.904 14.534 -0.817 1.00 70.94 95 PHE A N 1
ATOM 741 C CA . PHE A 1 95 ? -8.269 14.777 -0.344 1.00 70.94 95 PHE A CA 1
ATOM 742 C C . PHE A 1 95 ? -8.347 14.686 1.179 1.00 70.94 95 PHE A C 1
ATOM 744 O O . PHE A 1 95 ? -8.925 15.567 1.806 1.00 70.94 95 PHE A O 1
ATOM 751 N N . GLU A 1 96 ? -7.685 13.695 1.770 1.00 65.06 96 GLU A N 1
ATOM 752 C CA . GLU A 1 96 ? -7.649 13.524 3.223 1.00 65.06 96 GLU A CA 1
ATOM 753 C C . GLU A 1 96 ? -6.854 14.632 3.927 1.00 65.06 96 GLU A C 1
ATOM 755 O O . GLU A 1 96 ? -7.308 15.184 4.926 1.00 65.06 96 GLU A O 1
ATOM 760 N N . ALA A 1 97 ? -5.709 15.047 3.369 1.00 59.34 97 ALA A N 1
ATOM 761 C CA . ALA A 1 97 ? -4.933 16.160 3.923 1.00 59.34 97 ALA 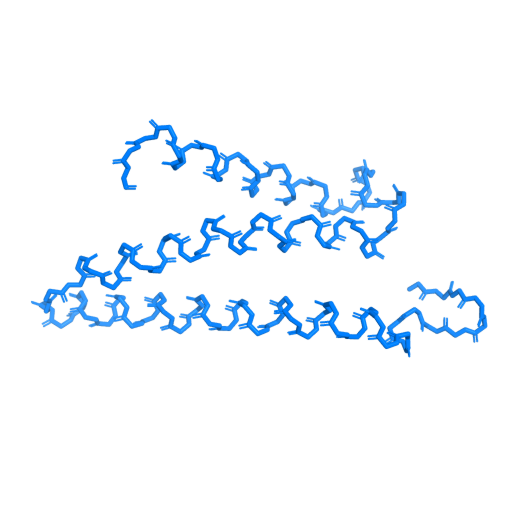A CA 1
ATOM 762 C C . ALA A 1 97 ? -5.680 17.508 3.856 1.00 59.34 97 ALA A C 1
ATOM 764 O O . ALA A 1 97 ? -5.495 18.358 4.726 1.00 59.34 97 ALA A O 1
ATOM 765 N N . GLY A 1 98 ? -6.507 17.717 2.827 1.00 55.81 98 GLY A N 1
ATOM 766 C CA . GLY A 1 98 ? -7.310 18.930 2.652 1.00 55.81 98 GLY A CA 1
ATOM 767 C C . GLY A 1 98 ? -8.622 18.938 3.443 1.00 55.81 98 GLY A C 1
ATOM 768 O O . GLY A 1 98 ? -9.094 20.011 3.811 1.00 55.81 98 GLY A O 1
ATOM 769 N N . ALA A 1 99 ? -9.205 17.767 3.718 1.00 53.84 99 ALA A N 1
ATOM 770 C CA . ALA A 1 99 ? -10.471 17.635 4.439 1.00 53.84 99 ALA A CA 1
ATOM 771 C C . ALA A 1 99 ? -10.338 17.788 5.966 1.00 53.84 99 ALA A C 1
ATOM 773 O O . ALA A 1 99 ? -11.354 17.938 6.641 1.00 53.84 99 ALA A O 1
ATOM 774 N N . GLY A 1 100 ? -9.116 17.795 6.511 1.00 46.88 100 GLY A N 1
ATOM 775 C CA . GLY A 1 100 ? -8.876 18.038 7.937 1.00 46.88 100 GLY A CA 1
ATOM 776 C C . GLY A 1 100 ? -9.504 16.993 8.867 1.00 46.88 100 GLY A C 1
ATOM 777 O O . GLY A 1 100 ? -9.853 17.335 9.998 1.00 46.88 100 GLY A O 1
ATOM 778 N N . VAL A 1 101 ? -9.674 15.759 8.380 1.00 48.34 101 VAL A N 1
ATOM 779 C CA . VAL A 1 101 ? -10.093 14.598 9.184 1.00 48.34 101 VAL A CA 1
ATOM 780 C C . VAL A 1 101 ? -8.893 14.001 9.917 1.00 48.34 101 VAL A C 1
ATOM 782 O O . VAL A 1 101 ? -7.794 13.944 9.319 1.00 48.34 101 VAL A O 1
#

Foldseek 3Di:
DDDPHGDPCPPVVNVVLVVVLVVLVVVLVVLVVVLVVCVVVVHDSPVSVVVSLVSCLVVQLVSLVSLLVSVPPCSCDPVDCSVVSNVVSVVSNVVCVVVVD

Radius of gyration: 16.62 Å; chains: 1; bounding box: 42×33×42 Å

pLDDT: mean 92.31, std 10.56, range [46.88, 98.56]

Sequence (101 aa):
RVAFDEPISNRQSVAFLVADMAIEIEAMRLMEYKAAALKDIGADFHKQASLTHRFAAHHGMKIGTDGVQLLGGHGFTHEHPVELWYRNLRAIGIFEAGAGV